Protein AF-A0A537BJJ2-F1 (afdb_monomer)

Radius of gyration: 14.12 Å; Cα contacts (8 Å, |Δi|>4): 17; chains: 1; bounding box: 28×26×39 Å

Solvent-accessible surface area (backbone atoms only — not comparable to full-atom values): 3616 Å² total; per-residue (Å²): 132,88,83,72,73,49,74,66,55,50,52,50,51,51,50,50,51,53,51,43,70,75,68,53,54,67,67,59,51,55,31,59,79,65,73,45,89,75,51,72,65,55,51,52,51,51,50,51,55,35,45,75,75,65,70,56,80,132

Secondary structure (DSSP, 8-state):
------HHHHHHHHHHHHHHHHHS-HHHHHHHHTTPPPPHHHHHHHHHHHHHHT----

pLDDT: mean 86.34, std 9.5, range [48.44, 93.94]

Structure (mmCIF, N/CA/C/O backbone):
data_AF-A0A537BJJ2-F1
#
_entry.id   AF-A0A537BJJ2-F1
#
loop_
_atom_site.group_PDB
_atom_site.id
_atom_site.type_symbol
_atom_site.label_atom_id
_atom_site.label_alt_id
_atom_site.label_comp_id
_atom_site.label_asym_id
_atom_site.label_entity_id
_atom_site.label_seq_id
_atom_site.pdbx_PDB_ins_code
_atom_site.Cartn_x
_atom_site.Cartn_y
_atom_site.Cartn_z
_atom_site.occupancy
_atom_site.B_iso_or_equiv
_atom_site.auth_seq_id
_atom_site.auth_comp_id
_atom_site.auth_asym_id
_atom_site.auth_atom_id
_atom_site.pdbx_PDB_model_num
ATOM 1 N N . MET A 1 1 ? -1.973 -8.667 24.413 1.00 48.44 1 MET A N 1
ATOM 2 C CA . MET A 1 1 ? -1.871 -8.003 23.100 1.00 48.44 1 MET A CA 1
ATOM 3 C C . MET A 1 1 ? -2.823 -8.756 22.197 1.00 48.44 1 MET A C 1
ATOM 5 O O . MET A 1 1 ? -2.480 -9.844 21.753 1.00 48.44 1 MET A O 1
ATOM 9 N N . ASP A 1 2 ? -4.053 -8.264 22.068 1.00 58.00 2 ASP A N 1
ATOM 10 C CA . ASP A 1 2 ? -5.029 -8.854 21.153 1.00 58.00 2 ASP A CA 1
ATOM 11 C C . ASP A 1 2 ? -4.568 -8.573 19.725 1.00 58.00 2 ASP A C 1
ATOM 13 O O . ASP A 1 2 ? -4.500 -7.429 19.291 1.00 58.00 2 ASP A O 1
ATOM 17 N N . LEU A 1 3 ? -4.164 -9.636 19.034 1.00 67.94 3 LEU A N 1
ATOM 18 C CA . LEU A 1 3 ? -3.734 -9.629 17.633 1.00 67.94 3 LEU A CA 1
ATOM 19 C C . LEU A 1 3 ? -4.901 -9.968 16.692 1.00 67.94 3 LEU A C 1
ATOM 21 O O . LEU A 1 3 ? -4.695 -10.264 15.516 1.00 67.94 3 LEU A O 1
ATOM 25 N N . ASN A 1 4 ? -6.125 -9.983 17.221 1.00 76.50 4 ASN A N 1
ATOM 26 C CA . ASN A 1 4 ? -7.316 -10.317 16.464 1.00 76.50 4 ASN A CA 1
ATOM 27 C C . ASN A 1 4 ? -7.809 -9.068 15.744 1.00 76.50 4 ASN A C 1
ATOM 29 O O . ASN A 1 4 ? -8.268 -8.123 16.380 1.00 76.50 4 ASN A O 1
ATOM 33 N N . TYR A 1 5 ? -7.721 -9.088 14.417 1.00 74.62 5 TYR A N 1
ATOM 34 C CA . TYR A 1 5 ? -8.402 -8.110 13.581 1.00 74.62 5 TYR A CA 1
ATOM 35 C 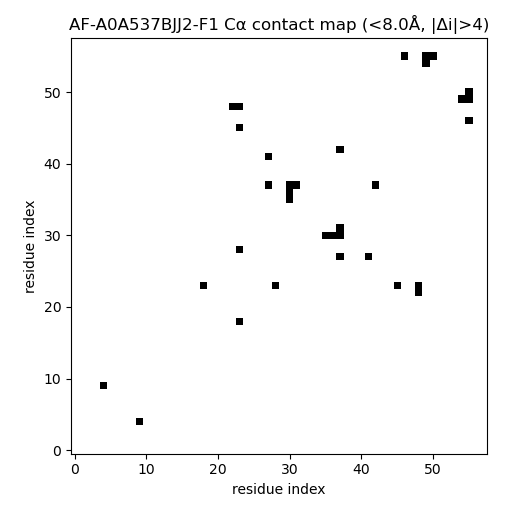C . TYR A 1 5 ? -9.899 -8.133 13.896 1.00 74.62 5 TYR A C 1
ATOM 37 O O . TYR A 1 5 ? -10.520 -9.201 13.938 1.00 74.62 5 TYR A O 1
ATOM 45 N N . SER A 1 6 ? -10.473 -6.955 14.104 1.00 84.62 6 SER A N 1
ATOM 46 C CA . SER A 1 6 ? -11.919 -6.774 14.169 1.00 84.62 6 SER A CA 1
ATOM 47 C C . SER A 1 6 ? -12.583 -7.263 12.876 1.00 84.62 6 SER A C 1
ATOM 49 O O . SER A 1 6 ? -11.962 -7.348 11.810 1.00 84.62 6 SER A O 1
ATOM 51 N N . ALA A 1 7 ? -13.876 -7.581 12.951 1.00 85.81 7 ALA A N 1
ATOM 52 C CA . ALA A 1 7 ? -14.647 -7.982 11.774 1.00 85.81 7 ALA A CA 1
ATOM 53 C C . ALA A 1 7 ? -14.613 -6.907 10.668 1.00 85.81 7 ALA A C 1
ATOM 55 O O . ALA A 1 7 ? -14.585 -7.239 9.484 1.00 85.81 7 ALA A O 1
ATOM 56 N N . GLU A 1 8 ? -1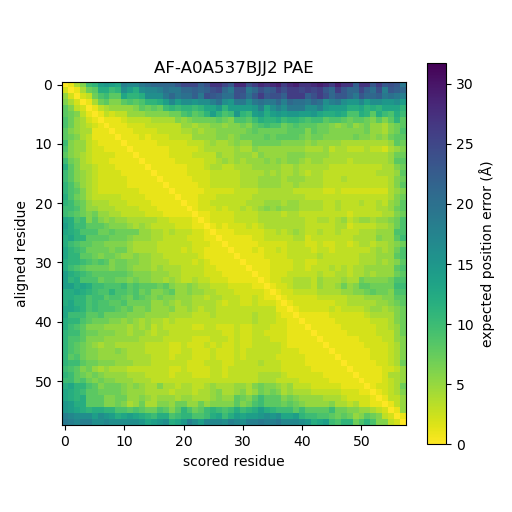4.549 -5.631 11.057 1.00 85.88 8 GLU A N 1
ATOM 57 C CA . GLU A 1 8 ? -14.433 -4.488 10.148 1.00 85.88 8 GLU A CA 1
ATOM 58 C C . GLU A 1 8 ? -13.078 -4.461 9.427 1.00 85.88 8 GLU A C 1
ATOM 60 O O . GLU A 1 8 ? -13.027 -4.277 8.212 1.00 85.88 8 GLU A O 1
ATOM 65 N N . GLU A 1 9 ? -11.978 -4.733 10.134 1.00 87.25 9 GLU A N 1
ATOM 66 C CA . GLU A 1 9 ? -10.645 -4.825 9.524 1.00 87.25 9 GLU A CA 1
ATOM 67 C C . GLU A 1 9 ? -10.525 -6.016 8.563 1.00 87.25 9 GLU A C 1
ATOM 69 O O . GLU A 1 9 ? -9.891 -5.908 7.510 1.00 87.25 9 GLU A O 1
ATOM 74 N N . LEU A 1 10 ? -11.151 -7.151 8.891 1.00 89.44 10 LEU A N 1
ATOM 75 C CA . LEU A 1 10 ? -11.207 -8.308 7.994 1.00 89.44 10 LEU A CA 1
ATOM 76 C C . LEU A 1 10 ? -12.004 -7.992 6.723 1.00 89.44 10 LEU A C 1
ATOM 78 O O . LEU A 1 10 ? -11.522 -8.278 5.625 1.00 89.44 10 LEU A O 1
ATOM 82 N N . ALA A 1 11 ? -13.167 -7.350 6.861 1.00 90.38 11 ALA A N 1
ATOM 83 C CA . ALA A 1 11 ? -13.988 -6.928 5.729 1.00 90.38 11 ALA A CA 1
ATOM 84 C C . ALA A 1 11 ? -13.245 -5.927 4.829 1.00 90.38 11 ALA A C 1
ATOM 86 O O . ALA A 1 11 ? -13.225 -6.091 3.608 1.00 90.38 11 ALA A O 1
ATOM 87 N N . PHE A 1 12 ? -12.556 -4.949 5.425 1.00 89.38 12 PHE A N 1
ATOM 88 C CA . PHE A 1 12 ? -11.715 -4.006 4.688 1.00 89.38 12 PHE A CA 1
ATOM 89 C C . PHE A 1 12 ? -10.586 -4.719 3.937 1.00 89.38 12 PHE A C 1
ATOM 91 O O . PHE A 1 12 ? -10.341 -4.450 2.761 1.00 89.38 12 PHE A O 1
ATOM 98 N N . ARG A 1 13 ? -9.914 -5.682 4.579 1.00 89.38 13 ARG A N 1
ATOM 99 C CA . ARG A 1 13 ? -8.850 -6.464 3.936 1.00 89.38 13 ARG A CA 1
ATOM 100 C C . ARG A 1 13 ? -9.362 -7.235 2.722 1.00 89.38 13 ARG A C 1
ATOM 102 O O . ARG A 1 13 ? -8.665 -7.299 1.706 1.00 89.38 13 ARG A O 1
ATOM 109 N N . ASP A 1 14 ? -10.542 -7.831 2.828 1.00 92.31 14 ASP A N 1
ATOM 110 C CA . ASP A 1 14 ? -11.139 -8.591 1.734 1.00 92.31 14 ASP A CA 1
ATOM 111 C C . ASP A 1 14 ? -11.606 -7.668 0.598 1.00 92.31 14 ASP A C 1
ATOM 113 O O . ASP A 1 14 ? -11.358 -7.987 -0.568 1.00 92.31 14 ASP A O 1
ATOM 117 N N . GLU A 1 15 ? -12.143 -6.478 0.908 1.00 91.25 15 GLU A N 1
ATOM 118 C CA . GLU A 1 15 ? -12.420 -5.441 -0.098 1.00 91.25 15 GLU A CA 1
ATOM 119 C C . GLU A 1 15 ? -11.139 -5.044 -0.842 1.00 91.25 15 GLU A C 1
ATOM 121 O O . GLU A 1 15 ? -11.103 -5.045 -2.076 1.00 91.25 15 GLU A O 1
ATOM 126 N N . VAL A 1 16 ? -10.062 -4.752 -0.107 1.00 90.50 16 VAL A N 1
ATOM 127 C CA . VAL A 1 16 ? -8.779 -4.358 -0.697 1.00 90.50 16 VAL A CA 1
ATOM 128 C C . VAL A 1 16 ? -8.229 -5.469 -1.583 1.00 90.50 16 VAL A C 1
ATOM 130 O O . VAL A 1 16 ? -7.819 -5.202 -2.711 1.00 90.50 16 VAL A O 1
ATOM 133 N N . ARG A 1 17 ? -8.257 -6.729 -1.133 1.00 90.00 17 ARG A N 1
ATOM 134 C CA . ARG A 1 17 ? -7.805 -7.871 -1.945 1.00 90.00 17 ARG A CA 1
ATOM 135 C C . ARG A 1 17 ? -8.638 -8.055 -3.207 1.00 90.00 17 ARG A C 1
ATOM 137 O O . ARG A 1 17 ? -8.057 -8.297 -4.263 1.00 90.00 17 ARG A O 1
ATOM 144 N N . ALA A 1 18 ? -9.962 -7.934 -3.119 1.00 92.31 18 ALA A N 1
ATOM 145 C CA . ALA A 1 18 ? -10.843 -8.037 -4.278 1.00 92.31 18 ALA A CA 1
ATOM 146 C C . ALA A 1 18 ? -10.579 -6.902 -5.277 1.00 92.31 18 ALA A C 1
ATOM 148 O O . ALA A 1 18 ? -10.428 -7.147 -6.476 1.00 92.31 18 ALA A O 1
ATOM 149 N N . TRP A 1 19 ? -10.436 -5.670 -4.781 1.00 91.62 19 TRP A N 1
ATOM 150 C CA . TRP A 1 19 ? -10.124 -4.514 -5.614 1.00 91.62 19 TRP A CA 1
ATOM 151 C C . TRP A 1 19 ? -8.754 -4.651 -6.283 1.00 91.62 19 TRP A C 1
ATOM 153 O O . TRP A 1 19 ? -8.650 -4.442 -7.492 1.00 91.62 19 TRP A O 1
ATOM 163 N N . LEU A 1 20 ? -7.724 -5.067 -5.539 1.00 89.00 20 LEU A N 1
ATOM 164 C CA . LEU A 1 20 ? -6.403 -5.354 -6.095 1.00 89.00 20 LEU A CA 1
ATOM 165 C C . LEU A 1 20 ? -6.479 -6.477 -7.132 1.00 89.00 20 LEU A C 1
ATOM 167 O O . LEU A 1 20 ? -5.915 -6.335 -8.205 1.00 89.00 20 LEU A O 1
ATOM 171 N N . GLY A 1 21 ? -7.214 -7.560 -6.880 1.00 88.44 21 GLY A N 1
ATOM 172 C CA . GLY A 1 21 ? -7.380 -8.645 -7.852 1.00 88.44 21 GLY A CA 1
ATOM 173 C C . GLY A 1 21 ? -8.021 -8.197 -9.172 1.00 88.44 21 GLY A C 1
ATOM 174 O O . GLY A 1 21 ? -7.653 -8.703 -10.231 1.00 88.44 21 GLY A O 1
ATOM 175 N N . ALA A 1 22 ? -8.943 -7.233 -9.114 1.00 90.00 22 ALA A N 1
ATOM 176 C CA . ALA A 1 22 ? -9.629 -6.697 -10.287 1.00 90.00 22 ALA A CA 1
ATOM 177 C C . ALA A 1 22 ? -8.848 -5.582 -11.008 1.00 90.00 22 ALA A C 1
ATOM 179 O O . ALA A 1 22 ? -8.961 -5.455 -12.225 1.00 90.00 22 ALA A O 1
ATOM 180 N N . ASN A 1 23 ? -8.068 -4.776 -10.278 1.00 89.75 23 ASN A N 1
ATOM 181 C CA . ASN A 1 23 ? -7.450 -3.551 -10.804 1.00 89.75 23 ASN A CA 1
ATOM 182 C C . ASN A 1 23 ? -5.919 -3.620 -10.919 1.00 89.75 23 ASN A C 1
ATOM 184 O O . ASN A 1 23 ? -5.338 -2.804 -11.633 1.00 89.75 23 ASN A O 1
ATOM 188 N N . LEU A 1 24 ? -5.249 -4.563 -10.245 1.00 88.38 24 LEU A N 1
ATOM 189 C CA . LEU A 1 24 ? -3.795 -4.726 -10.306 1.00 88.38 24 LEU A CA 1
ATOM 190 C C . LEU A 1 24 ? -3.397 -5.465 -11.596 1.00 88.38 24 LEU A C 1
ATOM 192 O O . LEU A 1 24 ? -3.754 -6.634 -11.775 1.00 88.38 24 LEU A O 1
ATOM 196 N N . PRO A 1 25 ? -2.601 -4.841 -12.480 1.00 89.50 25 PRO A N 1
ATOM 197 C CA . PRO A 1 25 ? -2.123 -5.492 -13.689 1.00 89.50 25 PRO A CA 1
ATOM 198 C C . PRO A 1 25 ? -1.241 -6.704 -13.358 1.00 89.50 25 PRO A C 1
ATOM 200 O O . PRO A 1 25 ? -0.366 -6.640 -12.488 1.00 89.50 25 PRO A O 1
ATOM 203 N N . LYS A 1 26 ? -1.453 -7.828 -14.057 1.00 88.12 26 LYS A N 1
ATOM 204 C CA . LYS A 1 26 ? -0.716 -9.086 -13.813 1.00 88.12 26 LYS A CA 1
ATOM 205 C C . LYS A 1 26 ? 0.788 -8.953 -14.065 1.00 88.12 26 LYS A C 1
ATOM 207 O O . LYS A 1 26 ? 1.576 -9.621 -13.400 1.00 88.12 26 LYS A O 1
ATOM 212 N N . ASP A 1 27 ? 1.183 -8.098 -15.003 1.00 89.94 27 ASP A N 1
ATOM 213 C CA . ASP A 1 27 ? 2.577 -7.751 -15.283 1.00 89.94 27 ASP A CA 1
ATOM 214 C C . ASP A 1 27 ? 3.222 -7.033 -14.094 1.00 89.94 27 ASP A C 1
ATOM 216 O O . ASP A 1 27 ? 4.310 -7.422 -13.668 1.00 89.94 27 ASP A O 1
ATOM 220 N N . LEU A 1 28 ? 2.525 -6.054 -13.508 1.00 90.12 28 LEU A N 1
ATOM 221 C CA . LEU A 1 28 ? 2.997 -5.337 -12.327 1.00 90.12 28 LEU A CA 1
ATOM 222 C C . LEU A 1 28 ? 3.092 -6.275 -11.119 1.00 90.12 28 LEU A C 1
ATOM 224 O O . LEU A 1 28 ? 4.133 -6.325 -10.464 1.00 90.12 28 LEU A O 1
ATOM 228 N N 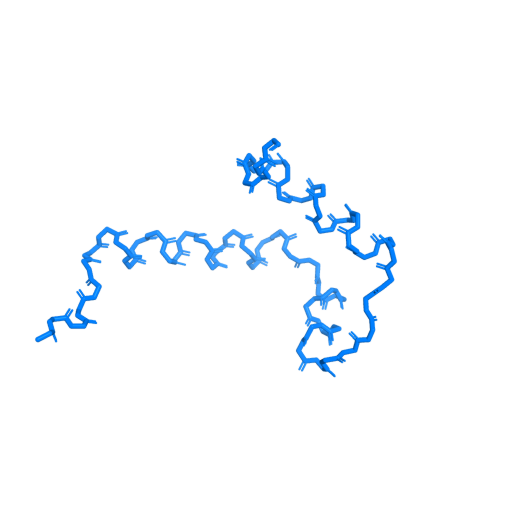. LYS A 1 29 ? 2.053 -7.089 -10.881 1.00 89.50 29 LYS A N 1
ATOM 229 C CA . LYS A 1 29 ? 2.065 -8.122 -9.835 1.00 89.50 29 LYS A CA 1
ATOM 230 C C . LYS A 1 29 ? 3.259 -9.061 -10.000 1.00 89.50 29 LYS A C 1
ATOM 232 O O . LYS A 1 29 ? 4.012 -9.273 -9.060 1.00 89.50 29 LYS A O 1
ATOM 237 N N . GLY A 1 30 ? 3.470 -9.578 -11.209 1.00 91.88 30 GLY A N 1
ATOM 238 C CA . GLY A 1 30 ? 4.570 -10.494 -11.493 1.00 91.88 30 GLY A CA 1
ATOM 239 C C . GLY A 1 30 ? 5.954 -9.856 -11.359 1.00 91.88 30 GLY A C 1
ATOM 240 O O . GLY A 1 30 ? 6.918 -10.576 -11.104 1.00 91.88 30 GLY A O 1
ATOM 241 N N . LYS A 1 31 ? 6.090 -8.536 -11.544 1.00 91.56 31 LYS A N 1
ATOM 242 C CA . LYS A 1 31 ? 7.339 -7.813 -11.258 1.00 91.56 31 LYS A CA 1
ATOM 243 C C . LYS A 1 31 ? 7.577 -7.709 -9.753 1.00 91.56 31 LYS A C 1
ATOM 245 O O . LYS A 1 31 ? 8.665 -8.050 -9.304 1.00 91.56 31 LYS A O 1
ATOM 250 N N . VAL A 1 32 ? 6.556 -7.324 -8.985 1.00 89.31 32 VAL A N 1
ATOM 251 C CA . VAL A 1 32 ? 6.639 -7.215 -7.518 1.00 89.31 32 VAL A CA 1
ATOM 252 C C . VAL A 1 32 ? 6.914 -8.575 -6.871 1.00 89.31 32 VAL A C 1
ATOM 254 O O . VAL A 1 32 ? 7.838 -8.678 -6.072 1.00 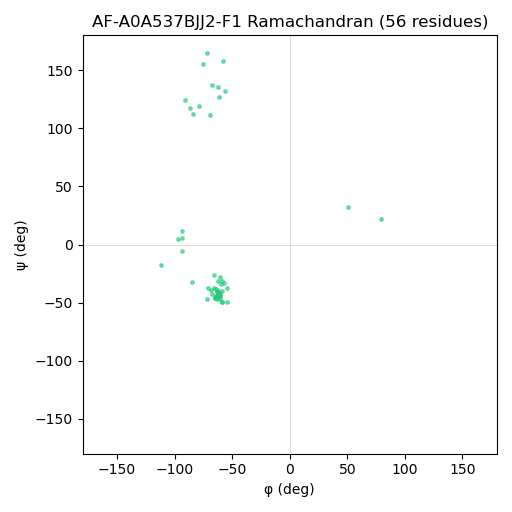89.31 32 VAL A O 1
ATOM 257 N N . ASP A 1 33 ? 6.198 -9.629 -7.276 1.00 91.25 33 ASP A N 1
ATOM 258 C CA . ASP A 1 33 ? 6.385 -10.997 -6.760 1.00 91.25 33 ASP A CA 1
ATOM 259 C C . ASP A 1 33 ? 7.818 -11.517 -6.980 1.00 91.25 33 ASP A C 1
ATOM 261 O O . ASP A 1 33 ? 8.330 -12.315 -6.199 1.00 91.25 33 ASP A O 1
ATOM 265 N N . ARG A 1 34 ? 8.473 -11.075 -8.061 1.00 93.94 34 ARG A N 1
ATOM 266 C CA . ARG A 1 34 ? 9.848 -11.459 -8.414 1.00 93.94 34 ARG A CA 1
ATOM 267 C C . ARG A 1 34 ? 10.903 -10.491 -7.883 1.00 93.94 34 ARG A C 1
ATOM 269 O O . ARG A 1 34 ? 12.068 -10.643 -8.240 1.00 93.94 34 ARG A O 1
ATOM 276 N N . TYR A 1 35 ? 10.510 -9.493 -7.088 1.00 89.00 35 TYR A N 1
ATOM 277 C CA . TYR A 1 35 ? 11.384 -8.396 -6.659 1.00 89.00 35 TYR A CA 1
ATOM 278 C C . TYR A 1 35 ? 12.125 -7.736 -7.837 1.00 89.00 35 TYR A C 1
ATOM 280 O O . TYR A 1 35 ? 13.267 -7.294 -7.719 1.00 89.00 35 TYR A O 1
ATOM 288 N N . ALA A 1 36 ? 11.480 -7.702 -9.004 1.00 91.81 36 ALA A N 1
ATOM 289 C CA . ALA A 1 36 ? 12.048 -7.1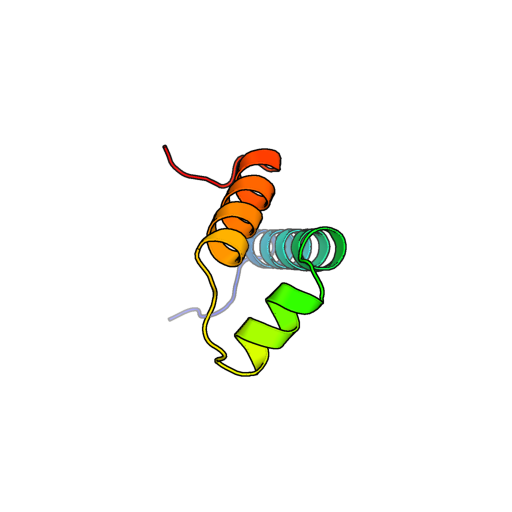35 -10.212 1.00 91.81 36 ALA A CA 1
ATOM 290 C C . ALA A 1 36 ? 12.028 -5.604 -10.150 1.00 91.81 36 ALA A C 1
ATOM 292 O O . ALA A 1 36 ? 11.191 -4.992 -9.485 1.00 91.81 36 ALA A O 1
ATOM 293 N N . HIS A 1 37 ? 12.930 -4.979 -10.904 1.00 92.00 37 HIS A N 1
ATOM 294 C CA . HIS A 1 37 ? 12.950 -3.530 -11.040 1.00 92.00 37 HIS A CA 1
ATOM 295 C C . HIS A 1 37 ? 11.639 -3.018 -11.660 1.00 92.00 37 HIS A C 1
ATOM 297 O O . HIS A 1 37 ? 11.226 -3.476 -12.730 1.00 92.00 37 HIS A O 1
ATOM 303 N N . LEU A 1 38 ? 11.003 -2.056 -10.988 1.00 91.19 38 LEU A N 1
ATOM 304 C CA . LEU A 1 38 ? 9.837 -1.335 -11.490 1.00 91.19 38 LEU A CA 1
ATOM 305 C C . LEU A 1 38 ? 10.309 -0.087 -12.229 1.00 91.19 38 LEU A C 1
ATOM 307 O O . LEU A 1 38 ? 11.016 0.745 -11.660 1.00 91.19 38 LEU A O 1
ATOM 311 N N . SER A 1 39 ? 9.905 0.053 -13.489 1.00 92.88 39 SER A N 1
ATOM 312 C CA . SER A 1 39 ? 10.212 1.258 -14.252 1.00 92.88 39 SER A CA 1
ATOM 313 C C . SER A 1 39 ? 9.387 2.445 -13.745 1.00 92.88 39 SER A C 1
ATOM 315 O O . SER A 1 39 ? 8.365 2.297 -13.069 1.00 92.88 39 SER A O 1
ATOM 317 N N . LYS A 1 40 ? 9.784 3.659 -14.133 1.00 91.38 40 LYS A N 1
ATOM 318 C CA . LYS A 1 40 ? 8.987 4.864 -13.866 1.00 91.38 40 LYS A CA 1
ATOM 319 C C . LYS A 1 40 ? 7.553 4.735 -14.398 1.00 91.38 40 LYS A C 1
ATOM 321 O O . LYS A 1 40 ? 6.622 5.212 -13.758 1.00 91.38 40 LYS A O 1
ATOM 326 N N . GLU A 1 41 ? 7.365 4.094 -15.549 1.00 91.44 41 GLU A N 1
ATOM 327 C CA . GLU A 1 41 ? 6.040 3.881 -16.141 1.00 91.44 41 GLU A CA 1
ATOM 328 C C . GLU A 1 41 ? 5.189 2.907 -15.323 1.00 91.44 41 GLU A C 1
ATOM 330 O O . GLU A 1 41 ? 3.997 3.157 -15.144 1.00 91.44 41 GLU A O 1
ATOM 335 N N . ASP A 1 42 ? 5.798 1.845 -14.783 1.00 91.75 42 ASP A N 1
ATOM 336 C CA . ASP A 1 42 ? 5.128 0.895 -13.888 1.00 91.75 42 ASP A CA 1
ATOM 337 C C . ASP A 1 42 ? 4.616 1.603 -12.627 1.00 91.75 42 ASP A C 1
ATOM 339 O O . ASP A 1 42 ? 3.450 1.460 -12.252 1.00 91.75 42 ASP A O 1
ATOM 343 N N . LEU A 1 43 ? 5.473 2.426 -12.012 1.00 89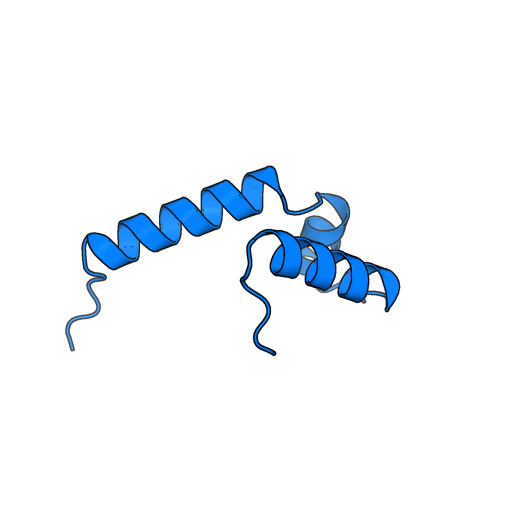.06 43 LEU A N 1
ATOM 344 C CA . LEU A 1 43 ? 5.126 3.222 -10.834 1.00 89.06 43 LEU A CA 1
ATOM 345 C C . LEU A 1 43 ? 4.030 4.248 -11.151 1.00 89.06 43 LEU A C 1
ATOM 347 O O . LEU A 1 43 ? 3.049 4.350 -10.421 1.00 89.06 43 LEU A O 1
ATOM 351 N N . LEU A 1 44 ? 4.137 4.979 -12.263 1.00 91.69 44 LEU A N 1
ATOM 352 C CA . LEU A 1 44 ? 3.105 5.938 -12.674 1.00 91.69 44 LEU A CA 1
ATOM 353 C C . LEU A 1 44 ? 1.762 5.256 -12.954 1.00 91.69 44 LEU A C 1
ATOM 355 O O . LEU A 1 44 ? 0.712 5.785 -12.588 1.00 91.69 44 LEU A O 1
ATOM 359 N N . ARG A 1 45 ? 1.778 4.080 -13.591 1.00 90.88 45 ARG A N 1
ATOM 360 C CA . ARG A 1 45 ? 0.573 3.277 -13.825 1.00 90.88 45 ARG A CA 1
ATOM 361 C C . ARG A 1 45 ? -0.050 2.846 -12.498 1.00 90.88 45 ARG A C 1
ATOM 363 O O . ARG A 1 45 ? -1.258 2.997 -12.337 1.00 90.88 45 ARG A O 1
ATOM 370 N N . TRP A 1 46 ? 0.764 2.393 -11.545 1.00 90.06 46 TRP A N 1
ATOM 371 C CA . TRP A 1 46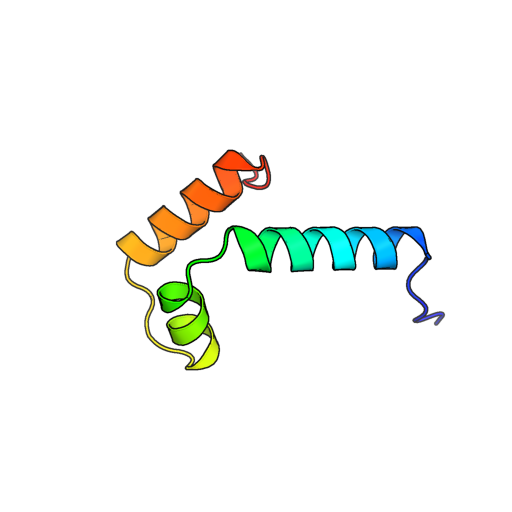 ? 0.313 2.048 -10.197 1.00 90.06 46 TRP A CA 1
ATOM 372 C C . TRP A 1 46 ? -0.340 3.234 -9.476 1.00 90.06 46 TRP A C 1
ATOM 374 O O . TRP A 1 46 ? -1.473 3.127 -9.009 1.00 90.06 46 TRP A O 1
ATOM 384 N N . HIS A 1 47 ? 0.318 4.395 -9.477 1.00 90.31 47 HIS A N 1
ATOM 385 C CA . HIS A 1 47 ? -0.229 5.620 -8.890 1.00 90.31 47 HIS A CA 1
ATOM 386 C C . HIS A 1 47 ? -1.557 6.041 -9.536 1.00 90.31 47 HIS A C 1
ATOM 388 O O . HIS A 1 47 ? -2.474 6.439 -8.826 1.00 90.31 47 HIS A O 1
ATOM 394 N N . ARG A 1 48 ? -1.706 5.921 -10.863 1.00 90.25 48 ARG A N 1
ATOM 395 C CA . ARG A 1 48 ? -2.974 6.224 -11.556 1.00 90.25 48 ARG A CA 1
ATOM 396 C C . ARG A 1 48 ? -4.111 5.293 -11.132 1.00 90.25 48 ARG A C 1
ATOM 398 O O . ARG A 1 48 ? -5.231 5.759 -10.950 1.00 90.25 48 ARG A O 1
ATOM 405 N N . ILE A 1 49 ? -3.826 4.002 -10.961 1.00 90.25 49 ILE A N 1
ATOM 406 C CA . ILE A 1 49 ? -4.812 3.008 -10.512 1.00 90.25 49 ILE A CA 1
ATOM 407 C C . ILE A 1 49 ? -5.277 3.327 -9.086 1.00 90.25 49 ILE A C 1
ATOM 409 O O . ILE A 1 49 ? -6.478 3.366 -8.822 1.00 90.25 49 ILE A O 1
ATOM 413 N N . LEU A 1 50 ? -4.338 3.644 -8.190 1.00 89.50 50 LEU A N 1
ATOM 414 C CA . LEU A 1 50 ? -4.654 4.082 -6.830 1.00 89.50 50 LEU A CA 1
ATOM 415 C C . LEU A 1 50 ? -5.441 5.401 -6.811 1.00 89.50 50 LEU A C 1
ATOM 417 O O . LEU A 1 50 ? -6.393 5.535 -6.042 1.00 89.50 50 LEU A O 1
ATOM 421 N N . ALA A 1 51 ? -5.086 6.357 -7.674 1.00 89.25 51 ALA A N 1
ATOM 422 C CA . ALA A 1 51 ? -5.784 7.637 -7.776 1.00 89.25 51 ALA A CA 1
ATOM 423 C C . ALA A 1 51 ? -7.237 7.450 -8.236 1.00 89.25 51 ALA A C 1
ATOM 425 O O . ALA A 1 51 ? -8.129 8.094 -7.694 1.00 89.25 51 ALA A O 1
ATOM 426 N N . GLY A 1 5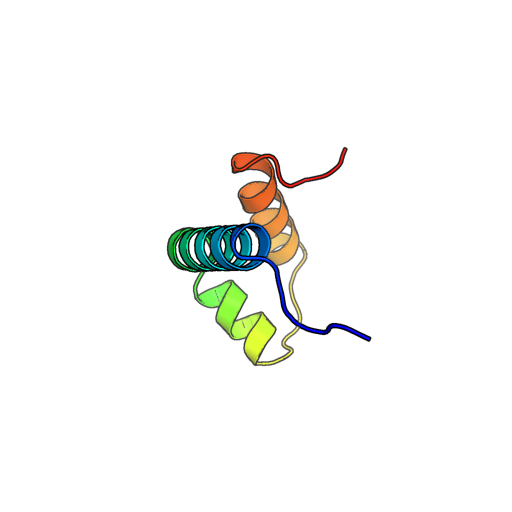2 ? -7.495 6.519 -9.162 1.00 86.12 52 GLY A N 1
ATOM 427 C CA . GLY A 1 52 ? -8.850 6.196 -9.619 1.00 86.12 52 GLY A CA 1
ATOM 428 C C . GLY A 1 52 ? -9.781 5.676 -8.515 1.00 86.12 52 GLY A C 1
ATOM 429 O O . GLY A 1 52 ? -1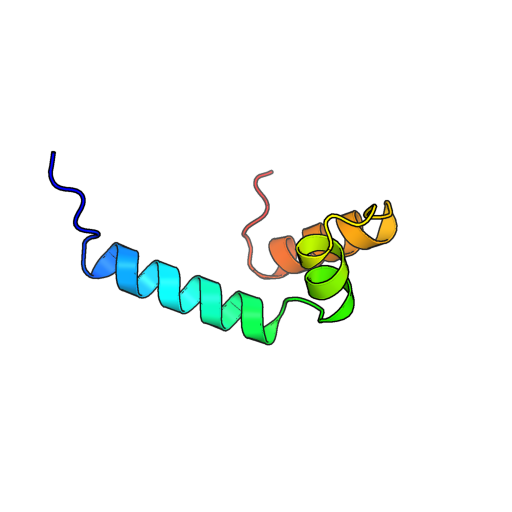0.987 5.892 -8.587 1.00 86.12 52 GLY A O 1
ATOM 430 N N . LYS A 1 53 ? -9.237 5.033 -7.473 1.00 84.38 53 LYS A N 1
ATOM 431 C CA . LYS A 1 53 ? -9.987 4.575 -6.286 1.00 84.38 53 LYS A CA 1
ATOM 432 C C . LYS A 1 53 ? -9.970 5.592 -5.134 1.00 84.38 53 LYS A C 1
ATOM 434 O O . LYS A 1 53 ? -10.672 5.393 -4.149 1.00 84.38 53 LYS A O 1
ATOM 439 N N . GLY A 1 54 ? -9.212 6.686 -5.258 1.00 87.12 54 GLY A N 1
ATOM 440 C CA . GLY A 1 54 ? -9.070 7.707 -4.215 1.00 87.12 54 GLY A CA 1
ATOM 441 C C . GLY A 1 54 ? -8.100 7.326 -3.091 1.00 87.12 54 GLY A C 1
ATOM 442 O O . GLY A 1 54 ? -8.197 7.859 -1.993 1.00 87.12 54 GLY A O 1
ATOM 443 N N . TRP A 1 55 ? -7.179 6.391 -3.341 1.00 85.44 55 TRP A N 1
ATOM 444 C CA . TRP A 1 55 ? -6.203 5.901 -2.353 1.00 85.44 55 TRP A CA 1
ATOM 445 C C . TRP A 1 55 ? -4.828 6.569 -2.450 1.00 85.44 55 TRP A C 1
ATOM 447 O O . TRP A 1 55 ? -3.897 6.187 -1.744 1.00 85.44 55 TRP A O 1
ATOM 457 N N . VAL A 1 56 ? -4.676 7.563 -3.325 1.00 78.56 56 VAL A N 1
ATOM 458 C CA . VAL A 1 56 ? -3.481 8.412 -3.351 1.00 78.56 56 VAL A CA 1
ATOM 459 C C . VAL A 1 56 ? -3.687 9.549 -2.361 1.00 78.56 56 VAL A C 1
ATOM 461 O O . VAL A 1 56 ? -4.605 10.350 -2.524 1.00 78.56 56 VAL A O 1
ATOM 464 N N . ALA A 1 57 ? -2.836 9.601 -1.337 1.00 61.56 57 ALA A N 1
ATOM 465 C CA . ALA A 1 57 ? -2.741 10.765 -0.468 1.00 61.56 57 ALA A CA 1
ATOM 466 C C . ALA A 1 57 ? -2.165 11.957 -1.267 1.00 61.56 57 ALA A C 1
ATOM 468 O O . ALA A 1 57 ? -1.247 11.731 -2.065 1.00 61.56 57 ALA A O 1
ATOM 469 N N . PRO A 1 58 ? -2.721 13.173 -1.109 1.00 55.56 58 PRO A N 1
ATOM 470 C CA . PRO A 1 58 ? -2.250 14.382 -1.787 1.00 55.56 58 PRO A CA 1
ATOM 471 C C . PRO A 1 58 ? -0.837 14.802 -1.365 1.00 55.56 58 PRO A C 1
ATOM 473 O O . PRO A 1 58 ? -0.438 14.498 -0.217 1.00 55.56 58 PRO A O 1
#

Mean predicted aligned error: 5.7 Å

Foldseek 3Di:
DPPDDDPVRVVVVVVVVVLCVVQPDPVLVVCVVVVHDQDPVSVVSVLVSCVVVPNDDD

Sequence (58 aa):
MDLNYSAEELAFRDEVRAWLGANLPKDLKGKVDRYAHLSKEDLLRWHRILAGKGWVAP